Protein AF-A0A7S3GPN6-F1 (afdb_monomer_lite)

Structure (mmCIF, N/CA/C/O backbone):
data_AF-A0A7S3GPN6-F1
#
_entry.id   AF-A0A7S3GPN6-F1
#
loop_
_atom_site.group_PDB
_atom_site.id
_atom_site.type_symbol
_atom_site.label_atom_id
_atom_site.label_alt_id
_atom_site.label_comp_id
_atom_site.label_asym_id
_atom_site.label_entity_id
_atom_site.label_seq_id
_atom_site.pdbx_PDB_ins_code
_atom_site.Cartn_x
_atom_site.Cartn_y
_atom_site.Cartn_z
_atom_site.occupancy
_atom_site.B_iso_or_equiv
_atom_site.auth_seq_id
_atom_site.auth_comp_id
_atom_site.auth_asym_id
_atom_site.auth_atom_id
_atom_site.pdbx_PDB_model_num
ATOM 1 N N . ARG A 1 1 ? 1.875 6.822 -2.137 1.00 92.06 1 ARG A N 1
ATOM 2 C CA . ARG A 1 1 ? 2.050 7.196 -3.561 1.00 92.06 1 ARG A CA 1
ATOM 3 C C . ARG A 1 1 ? 3.253 6.463 -4.148 1.00 92.06 1 ARG A C 1
ATOM 5 O O . ARG A 1 1 ? 4.253 6.316 -3.460 1.00 92.06 1 ARG A O 1
ATOM 12 N N . VAL A 1 2 ? 3.193 5.995 -5.393 1.00 93.44 2 VAL A N 1
ATOM 13 C CA . VAL A 1 2 ? 4.343 5.424 -6.116 1.00 93.44 2 VAL A CA 1
ATOM 14 C C . VAL A 1 2 ? 4.985 6.524 -6.955 1.00 93.44 2 VAL A C 1
ATOM 16 O O . VAL A 1 2 ? 4.354 7.061 -7.861 1.00 93.44 2 VAL A O 1
ATOM 19 N N . VAL A 1 3 ? 6.238 6.862 -6.660 1.00 93.00 3 VAL A N 1
ATOM 20 C CA . VAL A 1 3 ? 6.905 8.046 -7.229 1.00 93.00 3 VAL A CA 1
ATOM 21 C C . VAL A 1 3 ? 7.901 7.728 -8.331 1.00 93.00 3 VAL A C 1
ATOM 23 O O . VAL A 1 3 ? 8.195 8.585 -9.158 1.00 93.00 3 VAL A O 1
ATOM 26 N N . GLY A 1 4 ? 8.398 6.493 -8.401 1.00 89.88 4 GLY A N 1
ATOM 27 C CA . GLY A 1 4 ? 9.423 6.170 -9.382 1.00 89.88 4 GLY A CA 1
ATOM 28 C C . GLY A 1 4 ? 9.768 4.697 -9.493 1.00 89.88 4 GLY A C 1
ATOM 29 O O . GLY A 1 4 ? 9.220 3.832 -8.806 1.00 89.88 4 GLY A O 1
ATOM 30 N N . LEU A 1 5 ? 10.697 4.433 -10.406 1.00 91.25 5 LEU A N 1
ATOM 31 C CA . LEU A 1 5 ? 11.286 3.129 -10.660 1.00 91.25 5 LEU A CA 1
ATOM 32 C C . LEU A 1 5 ? 12.802 3.302 -10.684 1.00 91.25 5 LEU A C 1
ATOM 34 O O . LEU A 1 5 ? 13.319 4.026 -11.530 1.00 91.25 5 LEU A O 1
ATOM 38 N N . ILE A 1 6 ? 13.492 2.617 -9.781 1.00 92.50 6 ILE A N 1
ATOM 39 C CA . ILE A 1 6 ? 14.952 2.609 -9.702 1.00 92.50 6 ILE A CA 1
ATOM 40 C C . ILE A 1 6 ? 15.488 1.218 -10.033 1.00 92.50 6 ILE A C 1
ATOM 42 O O . ILE A 1 6 ? 14.791 0.208 -9.873 1.00 92.50 6 ILE A O 1
ATOM 46 N N . GLU A 1 7 ? 16.734 1.160 -10.486 1.00 93.06 7 GLU A N 1
ATOM 47 C CA . GLU A 1 7 ? 17.478 -0.088 -10.604 1.00 93.06 7 GLU A CA 1
ATOM 48 C C . GLU A 1 7 ? 18.485 -0.189 -9.460 1.00 93.06 7 GLU A C 1
ATOM 50 O O . GLU A 1 7 ? 19.323 0.685 -9.273 1.00 93.06 7 GLU A O 1
ATOM 55 N N . GLU A 1 8 ? 18.392 -1.262 -8.681 1.00 90.38 8 GLU A N 1
ATOM 56 C CA . GLU A 1 8 ? 19.266 -1.518 -7.542 1.00 90.38 8 GLU A CA 1
ATOM 57 C C . GLU A 1 8 ? 19.734 -2.975 -7.602 1.00 90.38 8 GLU A C 1
ATOM 59 O O . GLU A 1 8 ? 18.911 -3.893 -7.663 1.00 90.38 8 GLU A O 1
ATOM 64 N N . ARG A 1 9 ? 21.057 -3.201 -7.598 1.00 88.62 9 ARG A N 1
ATOM 65 C CA . ARG A 1 9 ? 21.680 -4.542 -7.668 1.00 88.62 9 ARG A CA 1
ATOM 66 C C . ARG A 1 9 ? 21.140 -5.405 -8.828 1.00 88.62 9 ARG A C 1
ATOM 68 O O . ARG A 1 9 ? 20.865 -6.589 -8.649 1.00 88.62 9 ARG A O 1
ATOM 75 N N . GLY A 1 10 ? 20.932 -4.803 -10.004 1.00 89.44 10 GLY A N 1
ATOM 76 C CA . GLY A 1 10 ? 20.397 -5.487 -11.192 1.00 89.44 10 GLY A CA 1
ATOM 77 C C . GLY A 1 10 ? 18.904 -5.837 -11.106 1.00 89.44 10 GLY A C 1
ATOM 78 O O . GLY A 1 10 ? 18.402 -6.697 -11.836 1.00 89.44 10 GLY A O 1
ATOM 79 N N . HIS A 1 11 ? 18.164 -5.218 -10.183 1.00 88.31 11 HIS A N 1
ATOM 80 C CA . HIS A 1 11 ? 16.733 -5.434 -10.013 1.00 88.31 11 HIS A CA 1
ATOM 81 C C . HIS A 1 11 ? 15.955 -4.122 -10.020 1.00 88.31 11 HIS A C 1
ATOM 83 O O . HIS A 1 11 ? 16.284 -3.170 -9.319 1.00 88.31 11 HIS A O 1
ATOM 89 N N . LYS A 1 12 ? 14.842 -4.111 -10.759 1.00 91.31 12 LYS A N 1
ATOM 90 C CA . LYS A 1 12 ? 13.904 -2.985 -10.775 1.00 91.31 12 LYS A CA 1
ATOM 91 C C . LYS A 1 12 ? 13.077 -2.942 -9.487 1.00 91.31 12 LYS A C 1
ATOM 93 O O . LYS A 1 12 ? 12.445 -3.942 -9.117 1.00 91.31 12 LYS A O 1
ATOM 98 N N . ARG A 1 13 ? 13.042 -1.780 -8.835 1.00 94.25 13 ARG A N 1
ATOM 99 C CA . ARG A 1 13 ? 12.279 -1.509 -7.609 1.00 94.25 13 ARG A CA 1
ATOM 100 C C . ARG A 1 13 ? 11.423 -0.265 -7.776 1.00 94.25 13 ARG A C 1
ATOM 102 O O . ARG A 1 13 ? 11.866 0.720 -8.350 1.00 94.25 13 ARG A O 1
ATOM 109 N N . TYR A 1 14 ? 10.208 -0.325 -7.257 1.00 93.62 14 TYR A N 1
ATOM 110 C CA . TYR A 1 14 ? 9.284 0.798 -7.236 1.00 93.62 14 TYR A CA 1
ATOM 111 C C . TYR A 1 14 ? 9.484 1.571 -5.948 1.00 93.62 14 TYR A C 1
ATOM 113 O O . TYR A 1 14 ? 9.388 0.980 -4.870 1.00 93.62 14 TYR A O 1
ATOM 121 N N . THR A 1 15 ? 9.767 2.859 -6.082 1.00 95.44 15 THR A N 1
ATOM 122 C CA . THR A 1 15 ? 9.907 3.785 -4.961 1.00 95.44 15 THR A CA 1
ATOM 123 C C . THR A 1 15 ? 8.532 4.314 -4.591 1.00 95.44 15 THR A C 1
ATOM 125 O O . THR A 1 15 ? 7.755 4.723 -5.460 1.00 95.44 15 THR A O 1
ATOM 128 N N . MET A 1 16 ? 8.220 4.256 -3.304 1.00 95.44 16 MET A N 1
ATOM 129 C CA . MET A 1 16 ? 6.926 4.601 -2.744 1.00 95.44 16 MET A CA 1
ATOM 130 C C . MET A 1 16 ? 7.117 5.568 -1.587 1.00 95.44 16 MET A C 1
ATOM 132 O O . MET A 1 16 ? 7.851 5.269 -0.650 1.00 95.44 16 MET A O 1
ATOM 136 N N . GLU A 1 17 ? 6.409 6.685 -1.646 1.00 95.31 17 GLU A N 1
ATOM 137 C CA . GLU A 1 17 ? 6.229 7.598 -0.523 1.00 95.31 17 GLU A CA 1
ATOM 138 C C . GLU A 1 17 ? 5.004 7.148 0.265 1.00 95.31 17 GLU A C 1
ATOM 140 O O . GLU A 1 17 ? 3.928 6.911 -0.305 1.00 95.31 17 GLU A O 1
ATOM 145 N N . CYS A 1 18 ? 5.185 6.991 1.567 1.00 95.12 18 CYS A N 1
ATOM 146 C CA . CYS A 1 18 ? 4.161 6.562 2.499 1.00 95.12 18 CYS A CA 1
ATOM 147 C C . CYS A 1 18 ? 3.942 7.648 3.547 1.00 95.12 18 CYS A C 1
ATOM 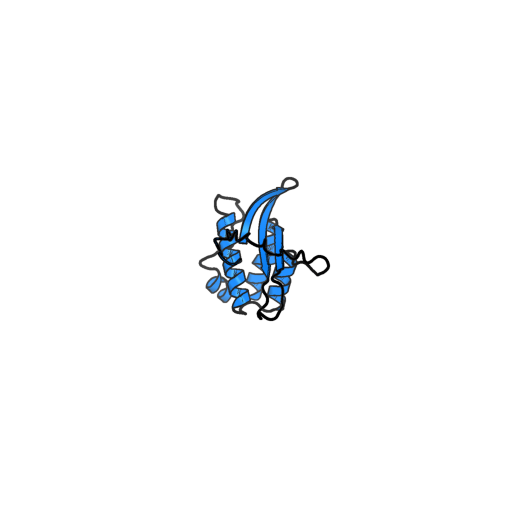149 O O . CYS A 1 18 ? 4.875 8.350 3.939 1.00 95.12 18 CYS A O 1
ATOM 151 N N . GLU A 1 19 ? 2.696 7.759 3.983 1.00 92.94 19 GLU A N 1
ATOM 152 C CA . GLU A 1 19 ? 2.255 8.720 4.979 1.00 92.94 19 GLU A CA 1
ATOM 153 C C . GLU A 1 19 ? 1.247 8.034 5.897 1.00 92.94 19 GLU A C 1
ATOM 155 O O . GLU A 1 19 ? 0.354 7.325 5.422 1.00 92.94 19 GLU A O 1
ATOM 160 N N . LEU A 1 20 ? 1.416 8.218 7.202 1.00 90.50 20 LEU A N 1
ATOM 161 C CA . LEU A 1 20 ? 0.482 7.782 8.227 1.00 90.50 20 LEU A CA 1
ATOM 162 C C . LEU A 1 20 ? 0.154 8.996 9.090 1.00 90.50 20 LEU A C 1
ATOM 164 O O . LEU A 1 20 ? 1.005 9.477 9.838 1.00 90.50 20 LEU A O 1
ATOM 168 N N . ALA A 1 21 ? -1.067 9.496 8.930 1.00 88.19 21 ALA A N 1
ATOM 169 C CA . ALA A 1 21 ? -1.573 10.625 9.689 1.00 88.19 21 ALA A CA 1
ATOM 170 C C . ALA A 1 21 ? -2.380 10.128 10.898 1.00 88.19 21 ALA A C 1
ATOM 172 O O . ALA A 1 21 ? -3.094 9.121 10.780 1.00 88.19 21 ALA A O 1
ATOM 173 N N . PRO A 1 22 ? -2.274 10.817 12.041 1.00 83.31 22 PRO A N 1
ATOM 174 C CA . PRO A 1 22 ? -3.129 10.560 13.186 1.00 83.31 22 PRO A CA 1
ATOM 175 C C . PRO A 1 22 ? -4.595 10.841 12.855 1.00 83.31 22 PRO A C 1
ATOM 177 O O . PRO A 1 22 ? -4.919 11.558 11.910 1.00 83.31 22 PRO A O 1
ATOM 180 N N . THR A 1 23 ? -5.502 10.238 13.622 1.00 80.12 23 THR A N 1
ATOM 181 C CA . THR A 1 23 ? -6.950 10.473 13.449 1.00 80.12 23 THR A CA 1
ATOM 182 C C . THR A 1 23 ? -7.427 11.712 14.222 1.00 80.12 23 THR A C 1
ATOM 184 O O . THR A 1 23 ? -8.507 12.219 13.936 1.00 80.12 23 THR A O 1
ATOM 187 N N . SER A 1 24 ? -6.631 12.194 15.185 1.00 79.12 24 SER A N 1
ATOM 188 C CA . SER A 1 24 ? -6.892 13.389 15.995 1.00 79.12 24 SER A CA 1
ATOM 189 C C . SER A 1 24 ? -5.824 14.453 15.740 1.00 79.12 24 SER A C 1
ATOM 191 O O . SER A 1 24 ? -4.656 14.119 15.548 1.00 79.12 24 SER A O 1
ATOM 193 N N . ASP A 1 25 ? -6.223 15.724 15.792 1.00 68.62 25 ASP A N 1
ATOM 194 C CA . ASP A 1 25 ? -5.333 16.881 15.625 1.00 68.62 25 ASP A CA 1
ATOM 195 C C . ASP A 1 25 ? -4.571 17.252 16.918 1.00 68.62 25 ASP A C 1
ATOM 197 O O . ASP A 1 25 ? -3.743 18.165 16.923 1.00 68.62 25 ASP A O 1
ATOM 201 N N . GLU A 1 26 ? -4.824 16.564 18.038 1.00 69.69 26 GLU A N 1
ATOM 202 C CA . GLU A 1 26 ? -4.175 16.865 19.319 1.00 69.69 26 GLU A CA 1
ATOM 203 C C . GLU A 1 26 ? -2.743 16.310 19.389 1.00 69.69 26 GLU A C 1
ATOM 205 O O . GLU A 1 26 ? -2.492 15.229 19.912 1.00 69.69 26 GLU A O 1
ATOM 210 N N . GLY A 1 27 ? -1.781 17.085 18.882 1.00 65.38 27 GLY A N 1
ATOM 211 C CA . GLY A 1 27 ? -0.351 16.920 19.176 1.00 65.38 27 GLY A CA 1
ATOM 212 C C . GLY A 1 27 ? 0.329 15.682 18.580 1.00 65.38 27 GLY A C 1
ATOM 213 O O . GLY A 1 27 ? 1.500 15.438 18.874 1.00 65.38 27 GLY A O 1
ATOM 214 N N . GLU A 1 28 ? -0.362 14.909 17.741 1.00 76.69 28 GLU A N 1
ATOM 215 C CA . GLU A 1 28 ? 0.209 13.742 17.072 1.00 76.69 28 GLU A CA 1
ATOM 216 C C . GLU A 1 28 ? 0.924 14.129 15.765 1.00 76.69 28 GLU A C 1
ATOM 218 O O . GLU A 1 28 ? 0.474 14.969 14.983 1.00 76.69 28 GLU A O 1
ATOM 223 N N . VAL A 1 29 ? 2.077 13.504 15.515 1.00 82.81 29 VAL A N 1
ATOM 224 C CA . VAL A 1 29 ? 2.922 13.797 14.350 1.00 82.81 29 VAL A CA 1
ATOM 225 C C . VAL A 1 29 ? 2.543 12.885 13.187 1.00 82.81 29 VAL A C 1
ATOM 227 O O . VAL A 1 29 ? 2.438 11.668 13.333 1.00 82.81 29 VAL A O 1
ATOM 230 N N . THR A 1 30 ? 2.406 13.467 11.997 1.00 87.50 30 THR A N 1
ATOM 231 C CA . THR A 1 30 ? 2.262 12.692 10.760 1.00 87.50 30 THR A CA 1
ATOM 232 C C . THR A 1 30 ? 3.592 12.039 10.388 1.00 87.50 30 THR A C 1
ATOM 234 O O . THR A 1 30 ? 4.595 12.722 10.175 1.00 87.50 30 THR A O 1
ATOM 237 N N . LEU A 1 31 ? 3.603 10.713 10.255 1.00 90.69 31 LEU A N 1
ATOM 238 C CA . LEU A 1 31 ? 4.787 9.964 9.845 1.00 90.69 31 LEU A CA 1
ATOM 239 C C . LEU A 1 31 ? 4.878 9.917 8.324 1.00 90.69 31 LEU A C 1
ATOM 241 O O . LEU A 1 31 ? 3.949 9.467 7.657 1.00 90.69 31 LEU A O 1
ATOM 245 N N . ARG A 1 32 ? 6.025 10.321 7.774 1.00 92.69 32 ARG A N 1
ATOM 246 C CA . ARG A 1 32 ? 6.324 10.246 6.339 1.00 92.69 32 ARG A CA 1
ATOM 247 C C . ARG A 1 32 ? 7.631 9.511 6.113 1.00 92.69 32 ARG A C 1
ATOM 249 O O . ARG A 1 32 ? 8.638 9.814 6.744 1.00 92.69 32 ARG A O 1
ATOM 256 N N . TRP A 1 33 ? 7.624 8.546 5.204 1.00 94.50 33 TRP A N 1
ATOM 257 C CA . TRP A 1 33 ? 8.822 7.787 4.864 1.00 94.50 33 TRP A CA 1
ATOM 258 C C . TRP A 1 33 ? 8.788 7.317 3.414 1.00 94.50 33 TRP A C 1
ATOM 260 O O . TRP A 1 33 ? 7.747 7.291 2.757 1.00 94.50 33 TRP A O 1
ATOM 270 N N . THR A 1 34 ? 9.957 6.934 2.909 1.00 94.94 34 THR A N 1
ATOM 271 C CA . THR A 1 34 ? 10.101 6.362 1.571 1.00 94.94 34 THR A CA 1
ATOM 272 C C . THR A 1 34 ? 10.579 4.923 1.678 1.00 94.94 34 THR A C 1
ATOM 274 O O . THR A 1 34 ? 11.527 4.624 2.398 1.00 94.94 34 THR A O 1
ATOM 277 N N . THR A 1 35 ? 9.956 4.028 0.918 1.00 95.38 35 THR A N 1
ATOM 278 C CA . THR A 1 35 ? 10.396 2.638 0.757 1.00 95.38 35 THR A CA 1
ATOM 279 C C . THR A 1 35 ? 10.582 2.312 -0.721 1.00 95.38 35 THR A C 1
ATOM 281 O O . THR A 1 35 ? 10.049 2.981 -1.605 1.00 95.38 35 THR A O 1
ATOM 284 N N . SER A 1 36 ? 11.352 1.267 -1.020 1.00 95.06 36 SER A N 1
ATOM 285 C CA . SER A 1 36 ? 11.503 0.750 -2.380 1.00 95.06 36 SER A CA 1
ATOM 286 C C . SER A 1 36 ? 11.300 -0.757 -2.413 1.00 95.06 36 SER A C 1
ATOM 288 O O . SER A 1 36 ? 12.053 -1.502 -1.784 1.00 95.06 36 SER A O 1
ATOM 290 N N . LYS A 1 37 ? 10.339 -1.254 -3.200 1.00 95.56 37 LYS A N 1
ATOM 291 C CA . LYS A 1 37 ? 9.994 -2.688 -3.258 1.00 95.56 37 LYS A CA 1
ATOM 292 C C . LYS A 1 37 ? 10.021 -3.245 -4.677 1.00 95.56 37 LYS A C 1
ATOM 294 O O . LYS A 1 37 ? 9.661 -2.586 -5.648 1.00 95.56 37 LYS A O 1
ATOM 299 N N . ARG A 1 38 ? 10.400 -4.519 -4.812 1.00 94.00 38 ARG A N 1
ATOM 300 C CA . ARG A 1 38 ? 10.241 -5.255 -6.076 1.00 94.00 38 ARG A CA 1
ATOM 301 C C . ARG A 1 38 ? 8.759 -5.528 -6.325 1.00 94.00 38 ARG A C 1
ATOM 303 O O . ARG A 1 38 ? 8.035 -5.894 -5.399 1.00 94.00 38 ARG A O 1
ATOM 310 N N . LEU A 1 39 ? 8.329 -5.479 -7.585 1.00 93.25 39 LEU A N 1
ATOM 311 C CA . LEU A 1 39 ? 6.949 -5.814 -7.969 1.00 93.25 39 LEU A CA 1
ATOM 312 C C . LEU A 1 39 ? 6.533 -7.227 -7.541 1.00 93.25 39 LEU A C 1
ATOM 314 O O . LEU A 1 39 ? 5.384 -7.465 -7.179 1.00 93.25 39 LEU A O 1
ATOM 318 N N . THR A 1 40 ? 7.467 -8.177 -7.563 1.00 93.56 40 THR A N 1
ATOM 319 C CA . THR A 1 40 ? 7.232 -9.544 -7.083 1.00 93.56 40 THR A CA 1
ATOM 320 C C . THR A 1 40 ? 6.929 -9.580 -5.588 1.00 93.56 40 THR A C 1
ATOM 322 O O . THR A 1 40 ? 6.026 -10.307 -5.177 1.00 93.56 40 THR A O 1
ATOM 325 N N . HIS A 1 41 ? 7.629 -8.772 -4.788 1.00 95.00 41 HIS A N 1
ATOM 326 C CA . HIS A 1 41 ? 7.397 -8.677 -3.350 1.00 95.00 41 HIS A CA 1
ATOM 327 C C . HIS A 1 41 ? 6.074 -7.969 -3.054 1.00 95.00 41 HIS A C 1
ATOM 329 O O . HIS A 1 41 ? 5.282 -8.499 -2.281 1.00 95.00 41 HIS A O 1
ATOM 335 N N . LEU A 1 42 ? 5.787 -6.853 -3.739 1.00 95.31 42 LEU A N 1
ATOM 336 C CA . LEU A 1 42 ? 4.490 -6.168 -3.655 1.00 95.31 42 LEU A CA 1
ATOM 337 C C . LEU A 1 42 ? 3.341 -7.128 -3.981 1.00 95.31 42 LEU A C 1
ATOM 339 O O . LEU A 1 42 ? 2.358 -7.201 -3.250 1.00 95.31 42 LEU A O 1
ATOM 343 N N . ARG A 1 43 ? 3.487 -7.941 -5.034 1.00 95.19 43 ARG A N 1
ATOM 344 C CA . ARG A 1 43 ? 2.455 -8.916 -5.389 1.00 95.19 43 ARG A CA 1
ATOM 345 C C . ARG A 1 43 ? 2.258 -9.968 -4.295 1.00 95.19 43 ARG A C 1
ATOM 347 O O . ARG A 1 43 ? 1.132 -10.245 -3.896 1.00 95.19 43 ARG A O 1
ATOM 354 N N . ARG A 1 44 ? 3.348 -10.586 -3.835 1.00 95.00 44 ARG A N 1
ATOM 355 C CA . ARG A 1 44 ? 3.290 -11.728 -2.914 1.00 95.00 44 ARG A CA 1
ATOM 356 C C . ARG A 1 44 ? 2.862 -11.331 -1.503 1.00 95.00 44 ARG A C 1
ATOM 358 O O . ARG A 1 44 ? 2.065 -12.046 -0.907 1.00 95.00 44 ARG A O 1
ATOM 365 N N . HIS A 1 45 ? 3.409 -10.240 -0.976 1.00 94.69 45 HIS A N 1
ATOM 366 C CA . HIS A 1 45 ? 3.307 -9.903 0.445 1.00 94.69 45 HIS A CA 1
ATOM 367 C C . HIS A 1 45 ? 2.272 -8.821 0.747 1.00 94.69 45 HIS A C 1
ATOM 369 O O . HIS A 1 45 ? 1.815 -8.749 1.880 1.00 94.69 45 HIS A O 1
ATOM 375 N N . LEU A 1 46 ? 1.870 -8.032 -0.253 1.00 95.31 46 LEU A N 1
ATOM 376 C CA . LEU A 1 46 ? 0.858 -6.994 -0.085 1.00 95.31 46 LEU A CA 1
ATOM 377 C C . LEU A 1 46 ? -0.422 -7.361 -0.841 1.00 95.31 46 LEU A C 1
ATOM 379 O O . LEU A 1 46 ? -1.421 -7.715 -0.225 1.00 95.31 46 LEU A O 1
ATOM 383 N N . HIS A 1 47 ? -0.375 -7.394 -2.173 1.00 95.88 47 HIS A N 1
ATOM 384 C CA . HIS A 1 47 ? -1.555 -7.645 -3.009 1.00 95.88 47 HIS A CA 1
ATOM 385 C C . HIS A 1 47 ? -2.270 -8.962 -2.682 1.00 95.88 47 HIS A C 1
ATOM 387 O O . HIS A 1 47 ? -3.470 -8.966 -2.428 1.00 95.88 47 HIS A O 1
ATOM 393 N N . ASN A 1 48 ? -1.549 -10.089 -2.675 1.00 94.75 48 ASN A N 1
ATOM 394 C CA . ASN A 1 48 ? -2.168 -11.394 -2.438 1.00 94.75 48 ASN A CA 1
ATOM 395 C C . ASN A 1 48 ? -2.761 -11.503 -1.026 1.00 94.75 48 ASN A C 1
ATOM 397 O O . ASN A 1 48 ? -3.774 -12.174 -0.842 1.00 94.75 48 ASN A O 1
ATOM 401 N N . VAL A 1 49 ? -2.137 -10.851 -0.041 1.00 92.75 49 VAL A N 1
ATOM 402 C CA . VAL A 1 49 ? -2.620 -10.829 1.345 1.00 92.75 49 VAL A CA 1
ATOM 403 C C . VAL A 1 49 ? -3.909 -10.017 1.434 1.00 92.75 49 VAL A C 1
ATOM 405 O O . VAL A 1 49 ? -4.900 -10.536 1.941 1.00 92.75 49 VAL A O 1
ATOM 408 N N . VAL A 1 50 ? -3.927 -8.807 0.862 1.00 93.69 50 VAL A N 1
ATOM 409 C CA . VAL A 1 50 ? -5.122 -7.949 0.793 1.00 93.69 50 VAL A CA 1
ATOM 410 C C . VAL A 1 50 ? -6.264 -8.670 0.078 1.00 93.69 50 VAL A C 1
ATOM 412 O O . VAL A 1 50 ? -7.359 -8.776 0.623 1.00 93.69 50 VAL A O 1
ATOM 415 N N . LYS A 1 51 ?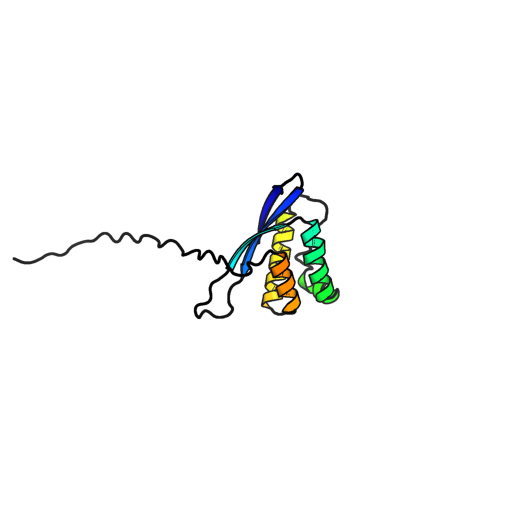 -6.000 -9.249 -1.101 1.00 95.25 51 LYS A N 1
ATOM 416 C CA . LYS A 1 51 ? -7.002 -9.999 -1.869 1.00 95.25 51 LYS A CA 1
ATOM 417 C C . LYS A 1 51 ? -7.577 -11.174 -1.0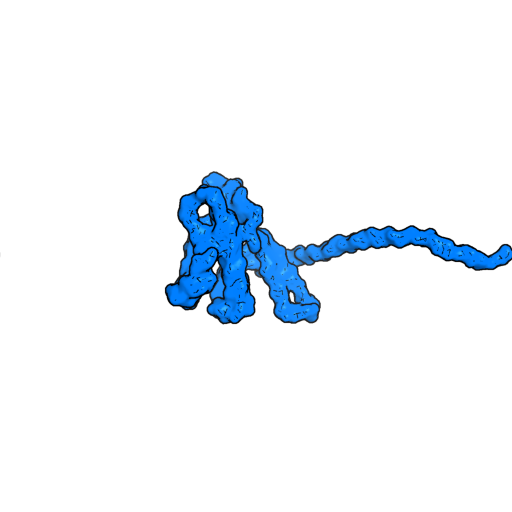76 1.00 95.25 51 LYS A C 1
ATOM 419 O O . LYS A 1 51 ? -8.790 -11.348 -1.023 1.00 95.25 51 LYS A O 1
ATOM 424 N N . LYS A 1 52 ? -6.718 -11.958 -0.413 1.00 93.38 52 LYS A N 1
ATOM 425 C CA . LYS A 1 52 ? -7.152 -13.089 0.419 1.00 93.38 52 LYS A CA 1
ATOM 426 C C . LYS A 1 52 ? -8.024 -12.641 1.595 1.00 93.38 52 LYS A C 1
ATOM 428 O O . LYS A 1 52 ? -8.966 -13.343 1.937 1.00 93.38 52 LYS A O 1
ATOM 433 N N . GLN A 1 53 ? -7.693 -11.519 2.228 1.00 90.75 53 GLN A N 1
ATOM 434 C CA . GLN A 1 53 ? -8.397 -11.039 3.419 1.00 90.75 53 GLN A CA 1
ATOM 435 C C . GLN A 1 53 ? -9.746 -10.396 3.100 1.00 90.75 53 GLN A C 1
ATOM 437 O O . GLN A 1 53 ? -10.691 -10.600 3.851 1.00 90.75 53 GLN A O 1
ATOM 442 N N . LEU A 1 54 ? -9.847 -9.663 1.990 1.00 92.50 54 LEU A N 1
ATOM 443 C CA . LEU A 1 54 ? -11.120 -9.094 1.538 1.00 92.50 54 LEU A CA 1
ATOM 444 C C . LEU A 1 54 ? -12.067 -10.157 0.966 1.00 92.50 54 LEU A C 1
ATOM 446 O O . LEU A 1 54 ? -13.285 -9.983 0.992 1.00 92.50 54 LEU A O 1
ATOM 450 N N . GLY A 1 55 ? -11.511 -11.258 0.456 1.00 94.56 55 GLY A N 1
ATOM 451 C CA . GLY A 1 55 ? -12.251 -12.244 -0.322 1.00 94.56 55 GLY A CA 1
ATOM 452 C C . GLY A 1 55 ? -12.522 -11.756 -1.748 1.00 94.56 55 GLY A C 1
ATOM 453 O O . GLY A 1 55 ? -12.458 -10.562 -2.038 1.00 94.56 55 GLY A O 1
ATOM 454 N N . GLU A 1 56 ? -12.820 -12.694 -2.653 1.00 94.88 56 GLU A N 1
ATOM 455 C CA . GLU A 1 56 ? -12.884 -12.413 -4.096 1.00 94.88 56 GLU A CA 1
ATOM 456 C C . GLU A 1 56 ? -13.909 -11.324 -4.438 1.00 94.88 56 GLU A C 1
ATOM 458 O O . GLU A 1 56 ? -13.554 -10.325 -5.052 1.00 94.88 56 GLU A O 1
ATOM 463 N N . LYS A 1 57 ? -15.152 -11.462 -3.955 1.00 95.56 57 LYS A N 1
ATOM 464 C CA . LYS A 1 57 ? -16.252 -10.537 -4.278 1.00 95.56 57 LYS A CA 1
ATOM 465 C C . LYS A 1 57 ? -15.963 -9.100 -3.841 1.00 95.56 57 LYS A C 1
ATOM 467 O O . LYS A 1 57 ? -16.140 -8.165 -4.616 1.00 95.56 57 LYS A O 1
ATOM 472 N N . THR A 1 58 ? -15.515 -8.918 -2.599 1.00 94.25 58 THR A N 1
ATOM 473 C CA . THR A 1 58 ? -15.210 -7.587 -2.053 1.00 94.25 58 THR A CA 1
ATOM 474 C C . THR A 1 58 ? -13.991 -6.986 -2.741 1.00 94.25 58 THR A C 1
ATOM 476 O O . THR A 1 58 ? -13.973 -5.791 -3.028 1.00 94.25 58 THR A O 1
ATOM 479 N N . TYR A 1 59 ? -12.976 -7.807 -3.026 1.00 95.88 59 TYR A N 1
ATOM 480 C CA . TYR A 1 59 ? -11.791 -7.358 -3.741 1.00 95.88 59 TYR A CA 1
ATOM 481 C C . TYR A 1 59 ? -12.141 -6.884 -5.156 1.00 95.88 59 TYR A C 1
ATOM 483 O O . TYR A 1 59 ? -11.747 -5.785 -5.532 1.00 95.88 59 TYR A O 1
ATOM 491 N N . GLU A 1 60 ? -12.904 -7.668 -5.920 1.00 95.62 60 GLU A N 1
ATOM 492 C CA . GLU A 1 60 ? -13.356 -7.289 -7.262 1.00 95.62 60 GLU A CA 1
ATOM 493 C C . GLU A 1 60 ? -14.169 -5.996 -7.232 1.00 95.62 60 GLU A C 1
ATOM 495 O O . GLU A 1 60 ? -13.867 -5.079 -7.989 1.00 95.62 60 GLU A O 1
ATOM 500 N N . LEU A 1 61 ? -15.127 -5.872 -6.308 1.00 95.44 61 LEU A N 1
ATOM 501 C CA . LEU A 1 61 ? -15.941 -4.662 -6.169 1.00 95.44 61 LEU A CA 1
ATOM 502 C C . LEU A 1 61 ? -15.088 -3.406 -5.932 1.00 95.44 61 LEU A C 1
ATOM 504 O O . LEU A 1 61 ? -15.376 -2.350 -6.490 1.00 95.44 61 LEU A O 1
ATOM 508 N N . ARG A 1 62 ? -14.046 -3.508 -5.099 1.00 94.69 62 ARG A N 1
ATOM 509 C CA . ARG A 1 62 ? -13.223 -2.358 -4.696 1.00 94.69 62 ARG A CA 1
ATOM 510 C C . ARG A 1 62 ? -12.096 -2.042 -5.679 1.00 94.69 62 ARG A C 1
ATOM 512 O O . ARG A 1 62 ? -11.792 -0.873 -5.876 1.00 94.69 62 ARG A O 1
ATOM 519 N N . PHE A 1 63 ? -11.490 -3.056 -6.296 1.00 96.31 63 PHE A N 1
ATOM 520 C CA . PHE A 1 63 ? -10.298 -2.918 -7.144 1.00 96.31 63 PHE A CA 1
ATOM 521 C C . PHE A 1 63 ? -10.574 -3.106 -8.646 1.00 96.31 63 PHE A C 1
ATOM 523 O O . PHE A 1 63 ? -9.628 -3.127 -9.434 1.00 96.31 63 PHE A O 1
ATOM 530 N N . ALA A 1 64 ? -11.839 -3.224 -9.074 1.00 94.31 64 ALA A N 1
ATOM 531 C CA . ALA A 1 64 ? -12.205 -3.367 -10.489 1.00 94.31 64 ALA A CA 1
ATOM 532 C C . ALA A 1 64 ? -11.645 -2.241 -11.375 1.00 94.31 64 ALA A C 1
ATOM 534 O O . ALA A 1 64 ? -11.134 -2.506 -12.463 1.00 94.31 64 ALA A O 1
ATOM 535 N N . SER A 1 65 ? -11.716 -0.990 -10.910 1.00 93.62 65 SER A N 1
ATOM 536 C CA . SER A 1 65 ? -11.219 0.183 -11.643 1.00 93.62 65 SER A CA 1
ATOM 537 C C . SER A 1 65 ? -9.707 0.385 -11.515 1.00 93.62 65 SER A C 1
ATOM 539 O O . SER A 1 65 ? -9.097 1.052 -12.351 1.00 93.62 65 SER A O 1
ATOM 541 N N . THR A 1 66 ? -9.085 -0.211 -10.499 1.00 95.62 66 THR A N 1
ATOM 542 C CA . THR A 1 66 ? -7.666 -0.044 -10.165 1.00 95.62 66 THR A CA 1
ATOM 543 C C . THR A 1 66 ? -6.969 -1.400 -10.018 1.00 95.62 66 THR A C 1
ATOM 545 O O . THR A 1 66 ? -6.427 -1.716 -8.960 1.00 95.62 66 THR A O 1
ATOM 548 N N . PRO A 1 67 ? -6.939 -2.243 -11.069 1.00 93.50 67 PRO A N 1
ATOM 549 C CA . PRO A 1 67 ? -6.364 -3.578 -10.971 1.00 93.50 67 PRO A CA 1
ATOM 550 C C . PRO A 1 67 ? -4.862 -3.522 -10.682 1.00 93.50 67 PRO A C 1
ATOM 552 O O . PRO A 1 67 ? -4.132 -2.663 -11.188 1.00 93.50 67 PRO A O 1
ATOM 555 N N . PHE A 1 68 ? -4.369 -4.499 -9.915 1.00 93.81 68 PHE A N 1
ATOM 556 C CA . PHE A 1 68 ? -2.944 -4.582 -9.613 1.00 93.81 68 PHE A CA 1
ATOM 557 C C . PHE A 1 68 ? -2.108 -4.722 -10.891 1.00 93.81 68 PHE A C 1
ATOM 559 O O . PHE A 1 68 ? -2.478 -5.419 -11.840 1.00 93.81 68 PHE A O 1
ATOM 566 N N . ALA A 1 69 ? -0.935 -4.092 -10.900 1.00 91.31 69 ALA A N 1
ATOM 567 C CA . ALA A 1 69 ? -0.034 -4.117 -12.043 1.00 91.31 69 ALA A CA 1
ATOM 568 C C . ALA A 1 69 ? 0.299 -5.539 -12.531 1.00 91.31 69 ALA A C 1
ATOM 570 O O . ALA A 1 69 ? 0.465 -6.473 -11.739 1.00 91.31 69 ALA A O 1
ATOM 571 N N . HIS A 1 70 ? 0.475 -5.701 -13.846 1.00 84.94 70 HIS A N 1
ATOM 572 C CA . HIS A 1 70 ? 0.846 -6.981 -14.460 1.00 84.94 70 HIS A CA 1
ATOM 573 C C . HIS A 1 70 ? 2.313 -7.353 -14.218 1.00 84.94 70 HIS A C 1
ATOM 575 O O . HIS A 1 70 ? 3.103 -6.582 -13.688 1.00 84.94 70 HIS A O 1
ATOM 581 N N . ARG A 1 71 ? 2.698 -8.591 -14.554 1.00 74.88 71 ARG A N 1
ATOM 582 C CA . ARG A 1 71 ? 4.091 -9.068 -14.433 1.00 74.88 71 ARG A CA 1
ATOM 583 C C . ARG A 1 71 ? 5.041 -8.409 -15.431 1.00 74.88 71 ARG A C 1
ATOM 585 O O . ARG A 1 71 ? 6.226 -8.300 -15.137 1.00 74.88 71 ARG A O 1
ATOM 592 N N . ILE A 1 72 ? 4.525 -7.996 -16.583 1.00 68.75 72 ILE A N 1
ATOM 593 C CA . ILE A 1 72 ? 5.320 -7.421 -17.661 1.00 68.75 72 ILE A CA 1
ATOM 594 C C . ILE A 1 72 ? 5.423 -5.918 -17.400 1.00 68.75 72 ILE A C 1
ATOM 596 O O . ILE A 1 72 ? 4.400 -5.242 -17.312 1.00 68.75 72 ILE A O 1
ATOM 600 N N . ALA A 1 73 ? 6.647 -5.412 -17.237 1.00 61.97 73 ALA A N 1
ATOM 601 C CA . ALA A 1 73 ? 6.934 -4.002 -16.980 1.00 61.97 73 ALA A CA 1
ATOM 602 C C . ALA A 1 73 ? 6.727 -3.150 -18.250 1.00 61.97 73 ALA A C 1
ATOM 604 O O . ALA A 1 73 ? 7.668 -2.559 -18.776 1.00 61.97 73 ALA A O 1
ATOM 605 N N . LEU A 1 74 ? 5.496 -3.127 -18.768 1.00 63.06 74 LEU A N 1
ATOM 606 C CA . LEU A 1 74 ? 5.086 -2.206 -19.823 1.00 63.06 74 LEU A CA 1
ATOM 607 C C . LEU A 1 74 ? 4.997 -0.779 -19.263 1.00 63.06 74 LEU A C 1
ATOM 609 O O . LEU A 1 74 ? 4.832 -0.564 -18.051 1.00 63.06 74 LEU A O 1
ATOM 613 N N . ARG A 1 75 ? 5.073 0.206 -20.165 1.00 69.25 75 ARG A N 1
ATOM 614 C CA . ARG A 1 75 ? 4.769 1.609 -19.849 1.00 69.25 75 ARG A CA 1
ATOM 615 C C . ARG A 1 75 ? 3.429 1.681 -19.102 1.00 69.25 75 ARG A C 1
ATOM 617 O O . ARG A 1 75 ? 2.464 1.035 -19.498 1.00 69.25 75 ARG A O 1
ATOM 624 N N . GLY A 1 76 ? 3.397 2.418 -17.991 1.00 82.44 76 GLY A N 1
ATOM 625 C CA . GLY A 1 76 ? 2.206 2.561 -17.141 1.00 82.44 76 GLY A CA 1
ATOM 626 C C . GLY A 1 76 ? 2.150 1.647 -15.911 1.00 82.44 76 GLY A C 1
ATOM 627 O O . GLY A 1 76 ? 1.215 1.763 -15.122 1.00 82.44 76 GLY A O 1
ATOM 628 N N . THR A 1 77 ? 3.149 0.783 -15.685 1.00 87.75 77 THR A N 1
ATOM 629 C CA . THR A 1 77 ? 3.196 -0.050 -14.466 1.00 87.75 77 THR A CA 1
ATOM 630 C C . THR A 1 77 ? 3.193 0.795 -13.187 1.00 87.75 77 THR A C 1
ATOM 632 O O . THR A 1 77 ? 2.452 0.487 -12.258 1.00 87.75 77 THR A O 1
ATOM 635 N N . THR A 1 78 ? 3.953 1.894 -13.166 1.00 90.19 78 THR A N 1
ATOM 636 C CA . THR A 1 78 ? 3.988 2.842 -12.041 1.00 90.19 78 THR A CA 1
ATOM 637 C C . THR A 1 78 ? 2.614 3.457 -11.775 1.00 90.19 78 THR A C 1
ATOM 639 O O . THR A 1 78 ? 2.153 3.417 -10.643 1.00 90.19 78 THR A O 1
ATOM 642 N N . ALA A 1 79 ? 1.922 3.936 -12.816 1.00 90.88 79 ALA A N 1
ATOM 643 C CA . ALA A 1 79 ? 0.597 4.548 -12.683 1.00 90.88 79 ALA A CA 1
ATOM 644 C C . ALA A 1 79 ? -0.456 3.558 -12.160 1.00 90.88 79 ALA A C 1
ATOM 646 O O . ALA A 1 79 ? -1.245 3.897 -11.286 1.00 90.88 79 ALA A O 1
ATOM 647 N N . ARG A 1 80 ? -0.439 2.306 -12.639 1.00 92.94 80 ARG A N 1
ATOM 648 C CA . ARG A 1 80 ? -1.345 1.264 -12.125 1.00 92.94 80 ARG A CA 1
ATOM 649 C C . ARG A 1 80 ? -1.052 0.896 -10.676 1.00 92.94 80 ARG A C 1
ATOM 651 O O . ARG A 1 80 ? -1.983 0.683 -9.910 1.00 92.94 80 ARG A O 1
ATOM 658 N N . LEU A 1 81 ? 0.225 0.802 -10.299 1.00 94.19 81 LEU A N 1
ATOM 659 C CA . LEU A 1 81 ? 0.592 0.563 -8.904 1.00 94.19 81 LEU A CA 1
ATOM 660 C C . LEU A 1 81 ? 0.163 1.721 -8.009 1.00 94.19 81 LEU A C 1
ATOM 662 O O . LEU A 1 81 ? -0.324 1.462 -6.915 1.00 94.19 81 LEU A O 1
ATOM 666 N N . ASP A 1 82 ? 0.323 2.963 -8.465 1.00 94.75 82 ASP A N 1
ATOM 667 C CA . ASP A 1 82 ? -0.110 4.136 -7.712 1.00 94.75 82 ASP A CA 1
ATOM 668 C C . ASP A 1 82 ? -1.623 4.129 -7.495 1.00 94.75 82 ASP A C 1
ATOM 670 O O . ASP A 1 82 ? -2.065 4.161 -6.350 1.00 94.75 82 ASP A O 1
ATOM 674 N N . ALA A 1 83 ? -2.405 3.948 -8.563 1.00 95.94 83 ALA A N 1
ATOM 675 C CA . ALA A 1 83 ? -3.860 3.846 -8.481 1.00 95.94 83 ALA A CA 1
ATOM 676 C C . ALA A 1 83 ? -4.313 2.709 -7.547 1.00 95.94 83 ALA A C 1
ATOM 678 O O . ALA A 1 83 ? -5.187 2.900 -6.706 1.00 95.94 83 ALA A O 1
ATOM 679 N N . TRP A 1 84 ? -3.675 1.536 -7.635 1.00 97.00 84 TRP A N 1
ATOM 680 C CA . TRP A 1 84 ? -3.960 0.422 -6.728 1.00 97.00 84 TRP A CA 1
ATOM 681 C C . TRP A 1 84 ? -3.636 0.767 -5.264 1.00 97.00 84 TRP A C 1
ATOM 683 O O . TRP A 1 84 ? -4.412 0.439 -4.368 1.00 97.00 84 TRP A O 1
ATOM 693 N N . CYS A 1 85 ? -2.509 1.442 -5.003 1.00 96.06 85 CYS A N 1
ATOM 694 C CA . CYS A 1 85 ? -2.137 1.867 -3.650 1.00 96.06 85 CYS A CA 1
ATOM 695 C C . CYS A 1 85 ? -3.111 2.908 -3.094 1.00 96.06 85 CYS A C 1
ATOM 697 O O . CYS A 1 85 ? -3.445 2.835 -1.918 1.00 96.06 85 CYS A O 1
ATOM 699 N N . GLN A 1 86 ? -3.600 3.834 -3.922 1.00 95.69 86 GLN A N 1
ATOM 700 C CA . GLN A 1 86 ? -4.618 4.804 -3.513 1.00 95.69 86 GLN A CA 1
ATOM 701 C C . GLN A 1 86 ? -5.912 4.098 -3.088 1.00 95.69 86 GLN A C 1
ATOM 703 O O . GLN A 1 86 ? -6.418 4.362 -2.002 1.00 95.69 86 GLN A O 1
ATOM 708 N N . THR A 1 87 ? -6.394 3.124 -3.869 1.00 96.62 87 THR A N 1
ATOM 709 C CA . THR A 1 87 ? -7.564 2.313 -3.489 1.00 96.62 87 THR A CA 1
ATOM 710 C C . THR A 1 87 ? -7.339 1.535 -2.192 1.00 96.62 87 THR A C 1
ATOM 712 O O . THR A 1 87 ? -8.250 1.439 -1.370 1.00 96.62 87 THR A O 1
ATOM 715 N N . LEU A 1 88 ? -6.132 1.002 -1.971 1.00 95.00 88 LEU A N 1
ATOM 716 C CA . LEU A 1 88 ? -5.782 0.364 -0.701 1.00 95.00 88 LEU A CA 1
ATOM 717 C C . LEU A 1 88 ? -5.863 1.356 0.467 1.00 95.00 88 LEU A C 1
ATOM 719 O O . LEU A 1 88 ? -6.448 1.016 1.492 1.00 95.00 88 LEU A O 1
ATOM 723 N N . THR A 1 89 ? -5.304 2.560 0.318 1.00 94.81 89 THR A N 1
ATOM 724 C CA . THR A 1 89 ? -5.364 3.612 1.341 1.00 94.81 89 THR A CA 1
ATOM 725 C C . THR A 1 89 ? -6.808 3.964 1.683 1.00 94.81 89 THR A C 1
ATOM 727 O O . THR A 1 89 ? -7.166 3.928 2.857 1.00 94.81 89 THR A O 1
ATOM 730 N N . THR A 1 90 ? -7.657 4.194 0.679 1.00 94.00 90 THR A N 1
ATOM 731 C CA . THR A 1 90 ? -9.089 4.446 0.888 1.00 94.00 90 THR A CA 1
ATOM 732 C C . THR A 1 90 ? -9.760 3.286 1.625 1.00 94.00 90 THR A C 1
ATOM 734 O O . THR A 1 90 ? -10.479 3.502 2.593 1.00 94.00 90 THR A O 1
ATOM 737 N N . GLY A 1 91 ? -9.471 2.036 1.245 1.00 92.62 91 GLY A N 1
ATOM 738 C CA . GLY A 1 91 ? -10.020 0.862 1.929 1.00 92.62 91 GLY A CA 1
ATOM 739 C C . GLY A 1 91 ? -9.564 0.716 3.387 1.00 92.62 91 GLY A C 1
ATOM 740 O O . GLY A 1 91 ? -10.318 0.203 4.212 1.00 92.62 91 GLY A O 1
ATOM 741 N N . ILE A 1 92 ? -8.349 1.160 3.722 1.00 91.88 92 ILE A N 1
ATOM 742 C CA . ILE A 1 92 ? -7.870 1.215 5.111 1.00 91.88 92 ILE A CA 1
ATOM 743 C C . ILE A 1 92 ? -8.614 2.312 5.881 1.00 91.88 92 ILE A C 1
ATOM 745 O O . ILE A 1 92 ? -9.107 2.043 6.972 1.00 91.88 92 ILE A O 1
ATOM 749 N N . GLN A 1 93 ? -8.738 3.511 5.306 1.00 91.06 93 GLN A N 1
ATOM 750 C CA . GLN A 1 93 ? -9.430 4.650 5.924 1.00 91.06 93 GLN A CA 1
ATOM 751 C C . GLN A 1 93 ? -10.922 4.371 6.166 1.00 91.06 93 GLN A C 1
ATOM 753 O O . GLN A 1 93 ? -11.460 4.749 7.199 1.00 91.06 93 GLN A O 1
ATOM 758 N N . GLU A 1 94 ? -11.583 3.652 5.257 1.00 92.00 94 GLU A N 1
ATOM 759 C CA . GLU A 1 94 ? -12.983 3.229 5.398 1.00 92.00 94 GLU A CA 1
ATOM 760 C C . GLU A 1 94 ? -13.176 2.033 6.356 1.00 92.00 94 GLU A C 1
ATOM 762 O O . GLU A 1 94 ? -14.299 1.565 6.541 1.00 92.00 94 GLU A O 1
ATOM 767 N N . GLY A 1 95 ? -12.102 1.477 6.931 1.00 90.12 95 GLY A N 1
ATOM 768 C CA . GLY A 1 95 ? -12.179 0.312 7.821 1.00 90.12 95 GLY A CA 1
ATOM 769 C C . GLY A 1 95 ? -12.564 -0.999 7.121 1.00 90.12 95 GLY A C 1
ATOM 770 O O . GLY A 1 95 ? -12.948 -1.967 7.775 1.00 90.12 95 GLY A O 1
ATOM 771 N N . VAL A 1 96 ? -12.454 -1.061 5.789 1.00 91.00 96 VAL A N 1
ATOM 772 C CA . VAL A 1 96 ? -12.751 -2.268 4.996 1.00 91.00 96 VAL A CA 1
ATOM 773 C C . VAL A 1 96 ? -11.709 -3.361 5.256 1.00 91.00 96 VAL A C 1
ATOM 775 O O . VAL A 1 96 ? -12.017 -4.553 5.226 1.00 91.00 96 VAL A O 1
ATOM 778 N N . LEU A 1 97 ? -10.461 -2.964 5.518 1.00 89.31 97 LEU A N 1
ATOM 779 C CA . LEU A 1 97 ? -9.409 -3.868 5.971 1.00 89.31 97 LEU A CA 1
ATOM 780 C C . LEU A 1 97 ? -9.394 -3.944 7.501 1.00 89.31 97 LEU A C 1
ATOM 782 O O . LEU A 1 97 ? -9.454 -2.929 8.186 1.00 89.31 97 LEU A O 1
ATOM 786 N N . THR A 1 98 ? -9.213 -5.152 8.041 1.00 89.31 98 THR A N 1
ATOM 787 C CA . THR A 1 98 ? -9.030 -5.323 9.492 1.00 89.31 98 THR A CA 1
ATOM 788 C C . THR A 1 98 ? -7.770 -4.587 9.982 1.00 89.31 98 THR A C 1
ATOM 790 O O . THR A 1 98 ? -6.785 -4.522 9.236 1.00 89.31 98 THR A O 1
ATOM 793 N N . PRO A 1 99 ? -7.716 -4.121 11.245 1.00 89.94 99 PRO A N 1
ATOM 794 C CA . PRO A 1 99 ? -6.524 -3.463 11.792 1.00 89.94 99 PRO A CA 1
ATOM 795 C C . PRO A 1 99 ? -5.244 -4.300 11.647 1.00 89.94 99 PRO A C 1
ATOM 797 O O . PRO A 1 99 ? -4.184 -3.784 11.302 1.00 89.94 99 PRO A O 1
ATOM 800 N N . VAL A 1 100 ? -5.346 -5.625 11.805 1.00 90.25 100 VAL A N 1
ATOM 801 C CA . VAL A 1 100 ? -4.217 -6.556 11.625 1.00 90.25 100 VAL A CA 1
ATOM 802 C C . VAL A 1 100 ? -3.722 -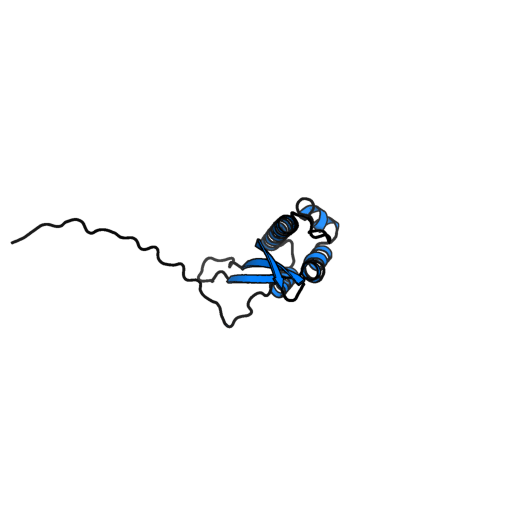6.573 10.174 1.00 90.25 100 VAL A C 1
ATOM 804 O O . VAL A 1 100 ? -2.522 -6.680 9.918 1.00 90.25 100 VAL A O 1
ATOM 807 N N . SER A 1 101 ? -4.631 -6.476 9.205 1.00 88.81 101 SER A N 1
ATOM 808 C CA . SER A 1 101 ? -4.299 -6.376 7.781 1.00 88.81 101 SER A CA 1
ATOM 809 C C . SER A 1 101 ? -3.567 -5.081 7.458 1.00 88.81 101 SER A C 1
ATOM 811 O O . SER A 1 101 ? -2.527 -5.119 6.800 1.00 88.81 101 SER A O 1
ATOM 813 N N . ALA A 1 102 ? -4.102 -3.956 7.938 1.00 91.56 102 ALA A N 1
ATOM 814 C CA . ALA A 1 102 ? -3.511 -2.640 7.744 1.00 91.56 102 ALA A CA 1
ATOM 815 C C . ALA A 1 102 ? -2.108 -2.578 8.369 1.00 91.56 102 ALA A C 1
ATOM 817 O O . ALA A 1 102 ? -1.152 -2.221 7.685 1.00 91.56 102 ALA A O 1
ATOM 818 N N . ALA A 1 103 ? -1.948 -3.060 9.605 1.00 91.62 103 ALA A N 1
ATOM 819 C CA . ALA A 1 103 ? -0.650 -3.135 10.273 1.00 91.62 103 ALA A CA 1
ATOM 820 C C . ALA A 1 103 ? 0.367 -3.977 9.482 1.00 91.62 103 ALA A C 1
ATOM 822 O O . ALA A 1 103 ? 1.503 -3.558 9.282 1.00 91.62 103 ALA A O 1
ATOM 823 N N . ARG A 1 104 ? -0.031 -5.144 8.955 1.00 91.56 104 ARG A N 1
ATOM 824 C CA . ARG A 1 104 ? 0.850 -5.970 8.105 1.00 91.56 104 ARG A CA 1
ATOM 825 C C . ARG A 1 104 ? 1.253 -5.267 6.812 1.00 91.56 104 ARG A C 1
ATOM 827 O O . ARG A 1 104 ? 2.395 -5.420 6.382 1.00 91.56 104 ARG A O 1
ATOM 834 N N . ALA A 1 105 ? 0.334 -4.528 6.191 1.00 93.12 105 ALA A N 1
ATOM 835 C CA . ALA A 1 105 ? 0.632 -3.734 5.005 1.00 93.12 105 ALA A CA 1
ATOM 836 C C . ALA A 1 105 ? 1.656 -2.637 5.323 1.00 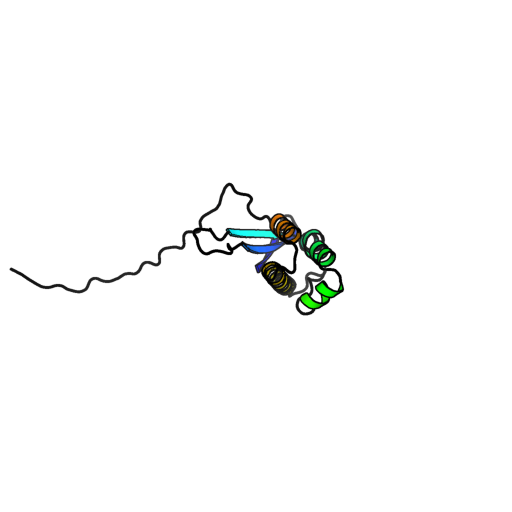93.12 105 ALA A C 1
ATOM 838 O O . ALA A 1 105 ? 2.653 -2.524 4.614 1.00 93.12 105 ALA A O 1
ATOM 839 N N . LEU A 1 106 ? 1.455 -1.899 6.418 1.00 92.88 106 LEU A N 1
ATOM 840 C CA . LEU A 1 106 ? 2.363 -0.848 6.880 1.00 92.88 106 LEU A CA 1
ATOM 841 C C . LEU A 1 106 ? 3.753 -1.400 7.228 1.00 92.88 106 LEU A C 1
ATOM 843 O O . LEU A 1 106 ? 4.753 -0.882 6.741 1.00 92.88 106 LEU A O 1
ATOM 847 N N . LEU A 1 107 ? 3.830 -2.506 7.975 1.00 93.19 107 LEU A N 1
ATOM 848 C CA . LEU A 1 107 ? 5.098 -3.175 8.287 1.00 93.19 107 LEU A CA 1
ATOM 849 C C . LEU A 1 107 ? 5.820 -3.652 7.025 1.00 93.19 107 LEU A C 1
ATOM 851 O O . LEU A 1 107 ? 7.030 -3.484 6.898 1.00 93.19 107 LEU A O 1
ATOM 855 N N . PHE A 1 108 ? 5.093 -4.225 6.058 1.00 94.69 108 PHE A N 1
ATOM 856 C CA . PHE A 1 108 ? 5.693 -4.585 4.775 1.00 94.69 108 PHE A CA 1
ATOM 857 C C . PHE A 1 108 ? 6.233 -3.355 4.043 1.00 94.69 108 PHE A C 1
ATOM 859 O O . PHE A 1 108 ? 7.259 -3.466 3.377 1.00 94.69 108 PHE A O 1
ATOM 866 N N . LEU A 1 109 ? 5.574 -2.203 4.162 1.00 95.19 109 LEU A N 1
ATOM 867 C CA . LEU A 1 109 ? 6.006 -0.925 3.597 1.00 95.19 109 LEU A CA 1
ATOM 868 C C . LEU A 1 109 ? 7.098 -0.228 4.422 1.00 95.19 109 LEU A C 1
ATOM 870 O O . LEU A 1 109 ? 7.384 0.934 4.162 1.00 95.19 109 LEU A O 1
ATOM 874 N N . ASP A 1 110 ? 7.752 -0.941 5.340 1.00 94.88 110 ASP A N 1
ATOM 875 C CA . ASP A 1 110 ? 8.828 -0.429 6.191 1.00 94.88 110 ASP A CA 1
ATOM 876 C C . ASP A 1 110 ? 8.378 0.755 7.057 1.00 94.88 110 ASP A C 1
ATOM 878 O O . ASP A 1 110 ? 9.117 1.729 7.191 1.00 94.88 110 ASP A O 1
ATOM 882 N N . LEU A 1 111 ? 7.161 0.680 7.624 1.00 92.56 111 LEU A N 1
ATOM 883 C CA . LEU A 1 111 ? 6.713 1.624 8.650 1.00 92.56 111 LEU A CA 1
ATOM 884 C C . LEU A 1 111 ? 7.837 1.802 9.687 1.00 92.56 111 LEU A C 1
ATOM 886 O O . LEU A 1 111 ? 8.289 0.795 10.248 1.00 92.56 111 LEU A O 1
ATOM 890 N N . PRO A 1 112 ? 8.290 3.041 9.940 1.00 87.00 112 PRO A N 1
ATOM 891 C CA . PRO A 1 112 ? 9.283 3.304 10.965 1.00 87.00 112 PRO A CA 1
ATOM 892 C C . PRO A 1 112 ? 8.768 2.787 12.312 1.00 87.00 112 PRO A C 1
ATOM 894 O O . PRO A 1 112 ? 7.725 3.218 12.790 1.00 87.00 112 PRO A O 1
ATOM 897 N N . CYS A 1 113 ? 9.476 1.823 12.897 1.00 71.25 113 CYS A N 1
ATOM 898 C CA . CYS A 1 113 ? 9.274 1.416 14.282 1.00 71.25 113 CYS A CA 1
ATOM 899 C C . CYS A 1 113 ? 10.206 2.300 15.114 1.00 71.25 113 CYS A C 1
ATOM 901 O O . CYS A 1 113 ? 11.410 2.306 14.864 1.00 71.25 113 CYS A O 1
ATOM 903 N N . ASP A 1 114 ? 9.651 3.104 16.011 1.00 63.53 114 ASP A N 1
ATOM 904 C CA . ASP A 1 114 ? 10.314 4.271 16.591 1.00 63.53 114 ASP A CA 1
ATOM 905 C C . ASP A 1 114 ? 11.751 4.065 17.088 1.00 63.53 114 ASP A C 1
ATOM 907 O O . ASP A 1 114 ? 12.058 3.180 17.887 1.00 63.53 114 ASP A O 1
ATOM 911 N N . SER A 1 115 ? 12.609 4.979 16.627 1.00 45.50 115 SER A N 1
ATOM 912 C CA . SER A 1 115 ? 13.783 5.546 17.321 1.00 45.50 115 SER A CA 1
ATOM 913 C C . SER A 1 115 ? 14.327 6.792 16.595 1.00 45.50 115 SER A C 1
ATOM 915 O O . SER A 1 115 ? 15.210 7.470 17.113 1.00 45.50 115 SER A O 1
ATOM 917 N N . GLN A 1 116 ? 13.839 7.112 15.391 1.00 45.12 116 GLN A N 1
ATOM 918 C CA . GLN A 1 116 ? 14.275 8.277 14.612 1.00 45.12 116 GLN A CA 1
ATOM 919 C C . GLN A 1 116 ? 13.073 8.876 13.862 1.00 45.12 116 GLN A C 1
ATOM 921 O O . GLN A 1 116 ? 12.977 8.779 12.639 1.00 45.12 116 GLN A O 1
ATOM 926 N N . VAL A 1 117 ? 12.118 9.463 14.587 1.00 46.53 117 VAL A N 1
ATOM 927 C CA . VAL A 1 117 ? 11.142 10.365 13.962 1.00 46.53 117 VAL A CA 1
ATOM 928 C C . VAL A 1 117 ? 11.926 11.601 13.526 1.00 46.53 117 VAL A C 1
ATOM 930 O O . VAL A 1 117 ? 12.266 12.450 14.346 1.00 46.53 117 VAL A O 1
ATOM 933 N N . LEU A 1 118 ? 12.286 11.680 12.244 1.00 48.34 118 LEU A N 1
ATOM 934 C CA . LEU A 1 118 ? 12.755 12.934 11.665 1.00 48.34 118 LEU A CA 1
ATOM 935 C C . LEU A 1 118 ? 11.532 13.838 11.537 1.00 48.34 118 LEU A C 1
ATOM 937 O O . LEU A 1 118 ? 10.746 13.717 10.599 1.00 48.34 118 LEU A O 1
ATOM 941 N N . ILE A 1 119 ? 11.362 14.704 12.532 1.00 50.19 119 ILE A N 1
ATOM 942 C CA . ILE A 1 119 ? 10.420 15.814 12.492 1.00 50.19 119 ILE A CA 1
ATOM 943 C C . ILE A 1 119 ? 10.833 16.675 11.296 1.00 50.19 119 ILE A C 1
ATOM 945 O O . ILE A 1 119 ? 11.879 17.322 11.315 1.00 50.19 119 ILE A O 1
ATOM 949 N N . PHE A 1 120 ? 10.046 16.644 10.224 1.00 47.75 120 PHE A N 1
ATOM 950 C CA . PHE A 1 120 ? 10.173 17.634 9.164 1.00 47.75 120 PHE A CA 1
ATOM 951 C C . PHE A 1 120 ? 9.446 18.885 9.653 1.00 47.75 120 PHE A C 1
ATOM 953 O O . PHE A 1 120 ? 8.265 19.078 9.367 1.00 47.75 120 PHE A O 1
ATOM 960 N N . GLU A 1 121 ? 10.131 19.692 10.465 1.00 43.19 121 GLU A N 1
ATOM 961 C CA . GLU A 1 121 ? 9.664 21.043 10.754 1.00 43.19 121 GLU A CA 1
ATOM 962 C C . GLU A 1 121 ? 9.615 21.788 9.422 1.00 43.19 121 GLU A C 1
ATOM 964 O O . GLU A 1 121 ? 10.629 21.952 8.737 1.00 43.19 121 GLU A O 1
ATOM 969 N N . GLY A 1 122 ? 8.405 22.161 9.006 1.00 44.50 122 GLY A N 1
ATOM 970 C CA . GLY A 1 122 ? 8.216 22.999 7.835 1.00 44.50 122 GLY A CA 1
ATOM 971 C C . GLY A 1 122 ? 9.071 24.252 7.980 1.00 44.50 122 GLY A C 1
ATOM 972 O O . GLY A 1 122 ? 9.015 24.927 9.005 1.00 44.50 122 GLY A O 1
ATOM 973 N N . SER A 1 123 ? 9.878 24.544 6.959 1.00 40.38 123 SER A N 1
ATOM 974 C CA . SER A 1 123 ? 10.614 25.802 6.866 1.00 40.38 123 SER A CA 1
ATOM 975 C C . SER A 1 123 ? 9.671 26.973 7.163 1.00 40.38 123 SER A C 1
ATOM 977 O O . SER A 1 123 ? 8.655 27.096 6.472 1.00 40.38 123 SER A O 1
ATOM 979 N N . PRO A 1 124 ? 9.988 27.857 8.124 1.00 42.06 124 PRO A N 1
ATOM 980 C CA . PRO A 1 124 ? 9.276 29.113 8.241 1.00 42.06 124 PRO A CA 1
ATOM 981 C C . PRO A 1 124 ? 9.543 29.924 6.972 1.00 42.06 124 PRO A C 1
ATOM 983 O O . PRO A 1 124 ? 10.684 30.265 6.649 1.00 42.06 124 PRO A O 1
ATOM 986 N N . GLN A 1 125 ? 8.473 30.181 6.224 1.00 43.16 125 GLN A N 1
ATOM 987 C CA . GLN A 1 125 ? 8.461 31.145 5.138 1.00 43.16 125 GLN A CA 1
ATOM 988 C C . GLN A 1 125 ? 8.838 32.503 5.741 1.00 43.16 125 GLN A C 1
ATOM 990 O O . GLN A 1 125 ? 8.174 32.988 6.655 1.00 43.16 125 GLN A O 1
ATOM 995 N N . ALA A 1 126 ? 9.942 33.082 5.275 1.00 44.00 126 ALA A N 1
ATOM 996 C CA . ALA A 1 126 ? 10.351 34.417 5.671 1.00 44.00 126 ALA A CA 1
ATOM 997 C C . ALA A 1 126 ? 9.335 35.429 5.122 1.00 44.00 126 ALA A C 1
ATOM 999 O O . ALA A 1 126 ? 9.394 35.790 3.947 1.00 44.00 126 ALA A O 1
ATOM 1000 N N . ASP A 1 127 ? 8.413 35.881 5.968 1.00 41.31 127 ASP A N 1
ATOM 1001 C CA . ASP A 1 127 ? 7.699 37.132 5.737 1.00 41.31 127 ASP A CA 1
ATOM 1002 C C . ASP A 1 127 ? 8.677 38.283 5.989 1.00 41.31 127 ASP A C 1
ATOM 1004 O O . ASP A 1 127 ? 8.971 38.672 7.121 1.00 41.31 127 ASP A O 1
ATOM 1008 N N . SER A 1 128 ? 9.223 38.820 4.900 1.00 49.97 128 SER A N 1
ATOM 1009 C CA . SER A 1 128 ? 9.794 40.160 4.889 1.00 49.97 128 SER A CA 1
ATOM 1010 C C . SER A 1 128 ? 8.654 41.163 5.027 1.00 49.97 128 SER A C 1
ATOM 1012 O O . SER A 1 128 ? 7.936 41.426 4.066 1.00 49.97 128 SER A O 1
ATOM 1014 N N . VAL A 1 129 ? 8.504 41.746 6.215 1.00 49.12 129 VAL A N 1
ATOM 1015 C CA . VAL A 1 129 ? 7.732 42.979 6.387 1.00 49.12 129 VAL A CA 1
ATOM 1016 C C . VAL A 1 129 ? 8.732 44.128 6.466 1.00 49.12 129 VAL A C 1
ATOM 1018 O O . VAL A 1 129 ? 9.405 44.322 7.479 1.00 49.12 129 VAL A O 1
ATOM 1021 N N . GLU A 1 130 ? 8.873 44.852 5.355 1.00 44.12 130 GLU A N 1
ATOM 1022 C CA . GLU A 1 130 ? 9.555 46.144 5.301 1.00 44.12 130 GLU A CA 1
ATOM 1023 C C . GLU A 1 130 ? 8.865 47.122 6.259 1.00 44.12 130 GLU A C 1
ATOM 1025 O O . GLU A 1 130 ? 7.673 47.412 6.142 1.00 44.12 130 GLU A O 1
ATOM 1030 N N . GLY A 1 131 ? 9.629 47.623 7.230 1.00 40.19 131 GLY A N 1
ATOM 1031 C CA . GLY A 1 131 ? 9.190 48.655 8.156 1.00 40.19 131 GLY A CA 1
ATOM 1032 C C . GLY A 1 131 ? 9.078 50.005 7.454 1.00 40.19 131 GLY A C 1
ATOM 1033 O O . GLY A 1 131 ? 10.084 50.607 7.082 1.00 40.19 131 GLY A O 1
ATOM 1034 N N . ALA A 1 132 ? 7.848 50.495 7.329 1.00 40.44 132 ALA A N 1
ATOM 1035 C CA . ALA A 1 132 ? 7.537 51.860 6.944 1.00 40.44 132 ALA A CA 1
ATOM 1036 C C . ALA A 1 132 ? 7.019 52.650 8.164 1.00 40.44 132 ALA A C 1
ATOM 1038 O O . ALA A 1 132 ? 5.949 52.364 8.686 1.00 40.44 132 ALA A O 1
ATOM 1039 N N . VAL A 1 133 ? 7.797 53.677 8.525 1.00 47.19 133 VAL A N 1
ATOM 1040 C CA . VAL A 1 133 ? 7.398 55.010 9.028 1.00 47.19 133 VAL A CA 1
ATOM 1041 C C . VAL A 1 133 ? 6.770 55.152 10.432 1.00 47.19 133 VAL A C 1
ATOM 1043 O O . VAL A 1 133 ? 5.631 54.780 10.685 1.00 47.19 133 VAL A O 1
ATOM 1046 N N . GLY A 1 134 ? 7.484 55.903 11.278 1.00 38.09 134 GLY A N 1
ATOM 1047 C CA . GLY A 1 134 ? 6.968 56.785 12.342 1.00 38.09 134 GLY A CA 1
ATOM 1048 C C . GLY A 1 134 ? 8.141 57.659 12.816 1.00 38.09 134 GLY A C 1
ATOM 1049 O O . GLY A 1 134 ? 9.140 57.110 13.264 1.00 38.09 134 GLY A O 1
ATOM 1050 N N . ALA A 1 135 ? 8.271 58.944 12.471 1.00 42.50 135 ALA A N 1
ATOM 1051 C CA . ALA A 1 135 ? 7.464 60.116 12.833 1.00 42.50 135 ALA A CA 1
ATOM 1052 C C . ALA A 1 135 ? 7.374 60.367 14.355 1.00 42.50 135 ALA A C 1
ATOM 1054 O O . ALA A 1 135 ? 6.718 59.610 15.064 1.00 42.50 135 ALA A O 1
ATOM 1055 N N . ASP A 1 136 ? 8.002 61.489 14.750 1.00 41.66 136 ASP A N 1
ATOM 1056 C CA . ASP A 1 136 ? 7.794 62.337 15.940 1.00 41.66 136 ASP A CA 1
ATOM 1057 C C . ASP A 1 136 ? 8.298 61.840 17.324 1.00 41.66 136 ASP A C 1
ATOM 1059 O O . ASP A 1 136 ? 8.1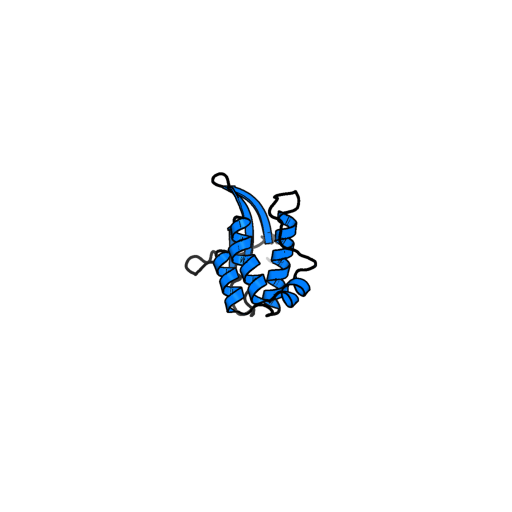82 60.666 17.650 1.00 41.66 136 ASP A O 1
ATOM 1063 N N . TRP A 1 137 ? 8.897 62.627 18.239 1.00 41.94 137 TRP A N 1
ATOM 1064 C CA . TRP A 1 137 ? 8.978 64.080 18.503 1.00 41.94 137 TRP A CA 1
ATOM 1065 C C . TRP A 1 137 ? 10.292 64.414 19.257 1.00 41.94 137 TRP A C 1
ATOM 1067 O O . TRP A 1 137 ? 10.589 63.685 20.201 1.00 41.94 137 TRP A O 1
ATOM 1077 N N . VAL A 1 138 ? 11.007 65.503 18.912 1.00 43.97 138 VAL A N 1
ATOM 1078 C CA . VAL A 1 138 ? 11.480 66.617 19.792 1.00 43.97 138 VAL A CA 1
ATOM 1079 C C . VAL A 1 138 ? 11.839 67.806 18.902 1.00 43.97 138 VAL A C 1
ATOM 1081 O O . VAL A 1 138 ? 12.613 67.600 17.942 1.00 43.97 138 VAL A O 1
#

Secondary structure (DSSP, 8-state):
-EEEEEEETTEEEEEEEEEE--SS-SSPPPEEEEEEE-HHHIIIIIIHHHHHHH-HHHHHHHHSSSPPPPSS--TTHHHHHHHHHHHHHHHHHTT-S-HHHHHHHHHHTT-PPSS------PPPP-------------

Foldseek 3Di:
DFDDWDADPNAIWTKDWDWDDDPDPPPDDIAIDIDIGGLVLCVPQQVVLVCVQLDPVSCCVQCVVQPQADPDPDPCNSVSNVSNVVSVVVCVVVCSGPPVSVVSNCVSRVPDPDDDRPPPPDPPDDDDDDDDDDDDDD

Radius of gyration: 21.41 Å; chains: 1; bounding box: 38×80×40 Å

Sequence (138 aa):
RVVGLIEERGHKRYTMECELAPTSDEGEVTLRWTTSKRLTHLRRHLHNVVKKQLGEKTYELRFASTPFAHRIALRGTTARLDAWCQTLTTGIQEGVLTPVSAARALLFLDLPCDSQVLIFEGSPQADSVEGAVGADWV

pLDDT: mean 82.16, std 18.89, range [38.09, 97.0]

Organism: NCBI:txid89044